Protein AF-R7VBX7-F1 (afdb_monomer_lite)

Organism: Capitella teleta (NCBI:txid283909)

Radius of gyration: 13.85 Å; chains: 1; bounding box: 40×28×37 Å

pLDDT: mean 87.84, std 11.65, range [47.62, 97.38]

Structure (mmCIF, N/CA/C/O backbone):
data_AF-R7VBX7-F1
#
_entry.id   AF-R7VBX7-F1
#
loop_
_atom_site.group_PDB
_atom_site.id
_atom_site.type_symbol
_atom_site.label_atom_id
_atom_site.label_alt_id
_atom_site.label_comp_id
_atom_site.label_asym_id
_atom_site.label_entity_id
_atom_site.label_seq_id
_atom_site.pdbx_PDB_ins_code
_atom_site.Cartn_x
_atom_site.Cartn_y
_atom_site.Cartn_z
_atom_site.occupancy
_atom_site.B_iso_or_equiv
_atom_site.auth_seq_id
_atom_site.auth_comp_id
_atom_site.auth_asym_id
_atom_site.auth_atom_id
_atom_site.pdbx_PDB_model_num
ATOM 1 N N . PRO A 1 1 ? -23.484 1.370 -0.114 1.00 68.44 1 PRO A N 1
ATOM 2 C CA . PRO A 1 1 ? -22.093 1.088 0.329 1.00 68.44 1 PRO A CA 1
ATOM 3 C C . PRO A 1 1 ? -21.847 -0.425 0.365 1.00 68.44 1 PRO A C 1
ATOM 5 O O . PRO A 1 1 ? -22.744 -1.148 0.783 1.00 68.44 1 PRO A O 1
ATOM 8 N N . ILE A 1 2 ? -20.692 -0.905 -0.105 1.00 75.12 2 ILE A N 1
ATOM 9 C CA . ILE A 1 2 ? -20.328 -2.331 -0.018 1.00 75.12 2 ILE A CA 1
ATOM 10 C C . ILE A 1 2 ? -19.761 -2.592 1.385 1.00 75.12 2 ILE A C 1
ATOM 12 O O . ILE A 1 2 ? -18.896 -1.841 1.828 1.00 75.12 2 ILE A O 1
ATOM 16 N N . THR A 1 3 ? -20.251 -3.619 2.082 1.00 81.19 3 THR A N 1
ATOM 17 C CA . THR A 1 3 ? -19.798 -4.011 3.431 1.00 81.19 3 THR A CA 1
ATOM 18 C C . THR A 1 3 ? -18.808 -5.179 3.376 1.00 81.19 3 THR A C 1
ATOM 20 O O . THR A 1 3 ? -18.680 -5.844 2.343 1.00 81.19 3 THR A O 1
ATOM 23 N N . ASP A 1 4 ? -18.111 -5.453 4.486 1.00 80.31 4 ASP A N 1
ATOM 24 C CA . ASP A 1 4 ? -17.132 -6.551 4.583 1.00 80.31 4 ASP A CA 1
ATOM 25 C C . ASP A 1 4 ? -17.748 -7.954 4.381 1.00 80.31 4 ASP A C 1
ATOM 27 O O . ASP A 1 4 ? -17.026 -8.887 4.023 1.00 80.31 4 ASP A O 1
ATOM 31 N N . ASP A 1 5 ? -19.072 -8.099 4.509 1.00 86.31 5 ASP A N 1
ATOM 32 C CA . ASP A 1 5 ? -19.808 -9.352 4.254 1.00 86.31 5 ASP A CA 1
ATOM 33 C C . ASP A 1 5 ? -19.981 -9.663 2.758 1.00 86.31 5 ASP A C 1
ATOM 35 O O . ASP A 1 5 ? -20.427 -10.746 2.367 1.00 86.31 5 ASP A O 1
ATOM 39 N N . SER A 1 6 ? -19.619 -8.724 1.882 1.00 91.56 6 SER A N 1
ATOM 40 C CA . SER A 1 6 ? -19.684 -8.930 0.441 1.00 91.56 6 SER A CA 1
ATOM 41 C C . SER A 1 6 ? -18.646 -9.954 -0.018 1.00 91.56 6 SER A C 1
ATOM 43 O O . SER A 1 6 ? -17.449 -9.672 -0.115 1.00 91.56 6 SER A O 1
ATOM 45 N N . GLN A 1 7 ? -19.114 -11.138 -0.417 1.00 93.44 7 GLN A N 1
ATOM 46 C CA . GLN A 1 7 ? -18.254 -12.167 -1.014 1.00 93.44 7 GLN A CA 1
ATOM 47 C C . GLN A 1 7 ? -17.528 -11.668 -2.272 1.00 93.44 7 GLN A C 1
ATOM 49 O O . GLN A 1 7 ? -16.409 -12.094 -2.555 1.00 93.44 7 GLN A O 1
ATOM 54 N N . VAL A 1 8 ? -18.143 -10.759 -3.035 1.00 92.38 8 VAL A N 1
ATOM 55 C CA . VAL A 1 8 ? -17.518 -10.158 -4.223 1.00 92.38 8 VAL A CA 1
ATOM 56 C C . VAL A 1 8 ? -16.322 -9.301 -3.816 1.00 92.38 8 VAL A C 1
ATOM 58 O O . VAL A 1 8 ? -15.247 -9.451 -4.395 1.00 92.38 8 VAL A O 1
ATOM 61 N N . LEU A 1 9 ? -16.478 -8.465 -2.785 1.00 90.19 9 LEU A N 1
ATOM 62 C CA . LEU A 1 9 ? -15.394 -7.643 -2.242 1.00 90.19 9 LEU A CA 1
ATOM 63 C C . LEU A 1 9 ? -14.251 -8.510 -1.708 1.00 90.19 9 LEU A C 1
ATOM 65 O O . LEU A 1 9 ? -13.086 -8.260 -2.012 1.00 90.19 9 LEU A O 1
ATOM 69 N N . GLN A 1 10 ? -14.579 -9.561 -0.957 1.00 92.50 10 GLN A N 1
ATOM 70 C CA . GLN A 1 10 ? -13.586 -10.493 -0.427 1.00 92.50 10 GLN A CA 1
ATOM 71 C C . GLN A 1 10 ? -12.802 -11.185 -1.553 1.00 92.50 10 GLN A C 1
ATOM 73 O O . GLN A 1 10 ? -11.570 -11.214 -1.517 1.00 92.50 10 GLN A O 1
ATOM 78 N N . ARG A 1 11 ? -13.494 -11.680 -2.592 1.00 94.06 11 ARG A N 1
ATOM 79 C CA . ARG A 1 11 ? -12.859 -12.293 -3.774 1.00 94.06 11 ARG A CA 1
ATOM 80 C C . ARG A 1 11 ? -11.987 -11.300 -4.537 1.00 94.06 11 ARG A C 1
ATOM 82 O O . ARG A 1 11 ? -10.893 -11.673 -4.953 1.00 94.06 11 ARG A O 1
ATOM 89 N N . LEU A 1 12 ? -12.441 -10.058 -4.706 1.00 93.06 12 LEU A N 1
ATOM 90 C CA . LEU A 1 12 ? -11.666 -8.996 -5.349 1.00 93.06 12 LEU A CA 1
ATOM 91 C C . LEU A 1 12 ? -10.364 -8.730 -4.586 1.00 93.06 12 LEU A C 1
ATOM 93 O O . LEU A 1 12 ? -9.287 -8.820 -5.170 1.00 93.06 12 LEU A O 1
ATOM 97 N N . CYS A 1 13 ? -10.451 -8.461 -3.281 1.00 94.06 13 CYS A N 1
ATOM 98 C CA . CYS A 1 13 ? -9.288 -8.200 -2.433 1.00 94.06 13 CYS A CA 1
ATOM 99 C C . CYS A 1 13 ? -8.305 -9.381 -2.428 1.00 94.06 13 CYS A C 1
ATOM 101 O O . CYS A 1 13 ? -7.097 -9.170 -2.515 1.00 94.06 13 CYS A O 1
ATOM 103 N N . ALA A 1 14 ? -8.810 -10.618 -2.376 1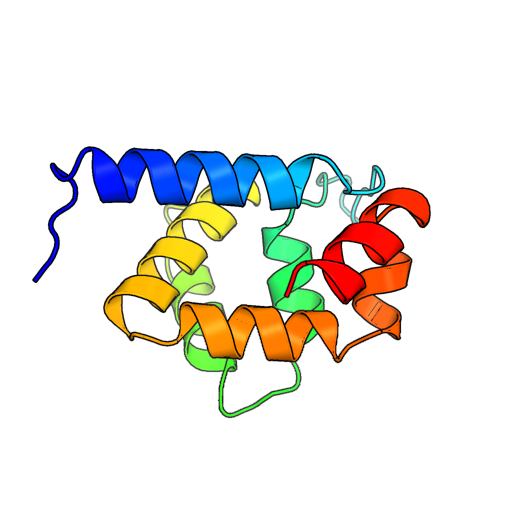.00 93.75 14 ALA A N 1
ATOM 104 C CA . ALA A 1 14 ? -7.979 -11.819 -2.419 1.00 93.75 14 ALA A CA 1
ATOM 105 C C . ALA A 1 14 ? -7.253 -11.979 -3.764 1.00 93.75 14 ALA A C 1
ATOM 107 O O . ALA A 1 14 ? -6.049 -12.235 -3.784 1.00 93.75 14 ALA A O 1
ATOM 108 N N . LYS A 1 15 ? -7.956 -11.788 -4.890 1.00 94.00 15 LYS A N 1
ATOM 109 C CA . LYS A 1 15 ? -7.348 -11.841 -6.228 1.00 94.00 15 LYS A CA 1
ATOM 110 C C . LYS A 1 15 ? -6.316 -10.733 -6.428 1.00 94.00 15 LYS A C 1
ATOM 112 O O . LYS A 1 15 ? -5.242 -11.000 -6.957 1.00 94.00 15 LYS A O 1
ATOM 117 N N . LEU A 1 16 ? -6.607 -9.514 -5.976 1.00 92.94 16 LEU A N 1
ATOM 118 C CA . LEU A 1 16 ? -5.669 -8.398 -6.069 1.00 92.94 16 LEU A CA 1
ATOM 119 C C . LEU A 1 16 ? -4.409 -8.648 -5.231 1.00 92.94 16 LEU A C 1
ATOM 121 O O . LEU A 1 16 ? -3.303 -8.453 -5.725 1.00 92.94 16 LEU A O 1
ATOM 125 N N . GLU A 1 17 ? -4.553 -9.129 -3.992 1.00 94.81 17 GLU A N 1
ATOM 126 C CA . GLU A 1 17 ? -3.404 -9.516 -3.166 1.00 94.81 17 GLU A CA 1
ATOM 127 C C . GLU A 1 17 ? -2.568 -10.608 -3.847 1.00 94.81 17 GLU A C 1
ATOM 129 O O . GLU A 1 17 ? -1.339 -10.525 -3.848 1.00 94.81 17 GLU A O 1
ATOM 134 N N . LEU A 1 18 ? -3.214 -11.605 -4.457 1.00 93.25 18 LEU A N 1
ATOM 135 C CA . LEU A 1 18 ? -2.522 -12.661 -5.192 1.00 93.25 18 LEU A CA 1
ATOM 136 C C . LEU A 1 18 ? -1.694 -12.090 -6.354 1.00 93.25 18 LEU A C 1
ATOM 138 O O . LEU A 1 18 ? -0.508 -12.398 -6.448 1.00 93.25 18 LEU A O 1
ATOM 142 N N . LEU A 1 19 ? -2.285 -11.226 -7.187 1.00 90.94 19 LEU A N 1
ATOM 143 C CA . LEU A 1 19 ? -1.606 -10.574 -8.316 1.00 90.94 19 LEU A CA 1
ATOM 144 C C . LEU A 1 19 ? -0.442 -9.681 -7.868 1.00 90.94 19 LEU A C 1
ATOM 146 O O . LEU A 1 19 ? 0.616 -9.651 -8.499 1.00 90.94 19 LEU A O 1
ATOM 150 N N . LEU A 1 20 ? -0.627 -8.948 -6.769 1.00 91.62 20 LEU A N 1
ATOM 151 C CA . LEU A 1 20 ? 0.411 -8.090 -6.207 1.00 91.62 20 LEU A CA 1
ATOM 152 C C . LEU A 1 20 ? 1.553 -8.896 -5.598 1.00 91.62 20 LEU A C 1
ATOM 154 O O . LEU A 1 20 ? 2.674 -8.408 -5.598 1.00 91.62 20 LEU A O 1
ATOM 158 N N . ARG A 1 21 ? 1.306 -10.103 -5.080 1.00 92.00 21 ARG A N 1
ATOM 159 C CA . ARG A 1 21 ? 2.348 -10.941 -4.466 1.00 92.00 21 ARG A CA 1
ATOM 160 C C . ARG A 1 21 ? 3.058 -11.845 -5.466 1.00 92.00 21 ARG A C 1
ATOM 162 O O . ARG A 1 21 ? 4.252 -12.080 -5.295 1.00 92.00 21 ARG A O 1
ATOM 169 N N . SER A 1 22 ? 2.367 -12.325 -6.501 1.00 89.19 22 SER A N 1
ATOM 170 C CA . SER A 1 22 ? 2.906 -13.303 -7.458 1.00 89.19 22 SER A CA 1
ATOM 171 C C . SER A 1 22 ? 4.134 -12.800 -8.218 1.00 89.19 22 SER A C 1
ATOM 173 O O . SER A 1 22 ? 4.992 -13.593 -8.591 1.00 89.19 22 SER A O 1
ATOM 175 N N . GLY A 1 23 ? 4.243 -11.489 -8.433 1.00 84.38 23 GLY A N 1
ATOM 176 C CA . GLY A 1 23 ? 5.370 -10.907 -9.153 1.00 84.38 23 GLY A CA 1
ATOM 177 C C . GLY A 1 23 ? 6.461 -10.287 -8.291 1.00 84.38 23 GLY A C 1
ATOM 178 O O . GLY A 1 23 ? 7.412 -9.756 -8.868 1.00 84.38 23 GLY A O 1
ATOM 179 N N . LEU A 1 24 ? 6.341 -10.278 -6.960 1.00 91.19 24 LEU A N 1
ATOM 180 C CA . LEU A 1 24 ? 7.319 -9.603 -6.104 1.00 91.19 24 LEU A CA 1
ATOM 181 C C . LEU A 1 24 ? 8.667 -10.312 -6.156 1.00 91.19 24 LEU A C 1
ATOM 183 O O . LEU A 1 24 ? 8.774 -11.515 -5.933 1.00 91.19 24 LEU A O 1
ATOM 187 N N . LYS A 1 25 ? 9.723 -9.528 -6.366 1.00 91.62 25 LYS A N 1
ATOM 188 C CA . LYS A 1 25 ? 11.085 -9.986 -6.112 1.00 91.62 25 LYS A CA 1
ATOM 189 C C . LYS A 1 25 ? 11.275 -10.156 -4.604 1.00 91.62 25 LYS A C 1
ATOM 191 O O . LYS A 1 25 ? 10.924 -9.234 -3.859 1.00 91.62 25 LYS A O 1
ATOM 196 N N . PRO A 1 26 ? 11.886 -11.257 -4.134 1.00 88.25 26 PRO A N 1
ATOM 197 C CA . PRO A 1 26 ? 12.265 -11.389 -2.735 1.00 88.25 26 PRO A CA 1
ATOM 198 C C . PRO A 1 26 ? 13.191 -10.234 -2.342 1.00 88.25 26 PRO A C 1
ATOM 200 O O . PRO A 1 26 ? 14.281 -10.078 -2.890 1.00 88.25 26 PRO A O 1
ATOM 203 N N . LYS A 1 27 ? 12.741 -9.393 -1.411 1.00 87.19 27 LYS A N 1
ATOM 204 C CA . LYS A 1 27 ? 13.514 -8.262 -0.898 1.00 87.19 27 LYS A CA 1
ATOM 205 C C . LYS A 1 27 ? 13.423 -8.207 0.615 1.00 87.19 27 LYS A C 1
ATOM 207 O O . LYS A 1 27 ? 12.355 -8.386 1.198 1.00 87.19 27 LYS A O 1
ATOM 212 N N . VAL A 1 28 ? 14.546 -7.885 1.236 1.00 86.75 28 VAL A N 1
ATOM 213 C CA . VAL A 1 28 ? 14.656 -7.612 2.668 1.00 86.75 28 VAL A CA 1
ATOM 214 C C . VAL A 1 28 ? 15.103 -6.168 2.851 1.00 86.75 28 VAL A C 1
ATOM 216 O O . VAL A 1 28 ? 15.936 -5.663 2.101 1.00 86.75 28 VAL A O 1
ATOM 219 N N . GLY A 1 29 ? 14.479 -5.473 3.798 1.00 80.56 29 GLY A N 1
ATOM 220 C CA . GLY A 1 29 ? 14.910 -4.146 4.220 1.00 80.56 29 GLY A CA 1
ATOM 221 C C . GLY A 1 29 ? 16.188 -4.207 5.057 1.00 80.56 29 GLY A C 1
ATOM 222 O O . GLY A 1 29 ? 16.628 -5.278 5.462 1.00 80.56 29 GLY A O 1
ATOM 223 N N . ILE A 1 30 ? 16.739 -3.033 5.369 1.00 79.62 30 ILE A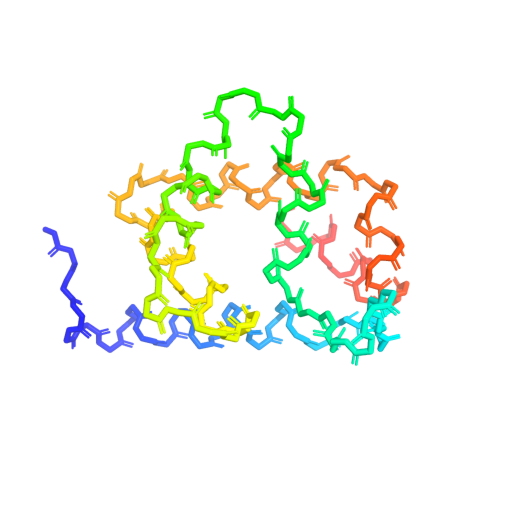 N 1
ATOM 224 C CA . ILE A 1 30 ? 18.002 -2.878 6.115 1.00 79.62 30 ILE A CA 1
ATOM 225 C C . ILE A 1 30 ? 17.947 -3.570 7.491 1.00 79.62 30 ILE A C 1
ATOM 227 O O . ILE A 1 30 ? 18.931 -4.136 7.942 1.00 79.62 30 ILE A O 1
ATOM 231 N N . LEU A 1 31 ? 16.771 -3.597 8.126 1.00 84.00 31 LEU A N 1
ATOM 232 C CA . LEU A 1 31 ? 16.530 -4.252 9.419 1.00 84.00 31 LEU A CA 1
ATOM 233 C C . LEU A 1 31 ? 16.084 -5.724 9.286 1.00 84.00 31 LEU A C 1
ATOM 235 O O . LEU A 1 31 ? 15.409 -6.249 10.165 1.00 84.00 31 LEU A O 1
ATOM 239 N N . GLY A 1 32 ? 16.339 -6.377 8.149 1.00 82.69 32 GLY A N 1
ATOM 240 C CA . GLY A 1 32 ? 15.981 -7.784 7.924 1.00 82.69 32 GLY A CA 1
ATOM 241 C C . GLY A 1 32 ? 14.482 -8.063 7.736 1.00 82.69 32 GLY A C 1
ATOM 242 O O . GLY A 1 32 ? 14.084 -9.206 7.511 1.00 82.69 32 GLY A O 1
ATOM 243 N N . ARG A 1 33 ? 13.617 -7.039 7.773 1.00 87.56 33 ARG A N 1
ATOM 244 C CA . ARG A 1 33 ? 12.179 -7.193 7.503 1.00 87.56 33 ARG A CA 1
ATOM 245 C C . ARG A 1 33 ? 11.942 -7.507 6.025 1.00 87.56 33 ARG A C 1
ATOM 247 O O . ARG A 1 33 ? 12.342 -6.727 5.160 1.00 87.56 33 ARG A O 1
ATOM 254 N N . LYS A 1 34 ? 11.225 -8.598 5.732 1.00 88.38 34 LYS A N 1
ATOM 255 C CA . LYS A 1 34 ? 10.761 -8.915 4.371 1.00 88.38 34 LYS A CA 1
ATOM 256 C C . LYS A 1 34 ? 9.846 -7.802 3.854 1.00 88.38 34 LYS A C 1
ATOM 258 O O . LYS A 1 34 ? 8.907 -7.401 4.548 1.00 88.38 34 LYS A O 1
ATOM 263 N N . LYS A 1 35 ? 10.144 -7.300 2.656 1.00 92.62 35 LYS A N 1
ATOM 264 C CA . LYS A 1 35 ? 9.276 -6.356 1.952 1.00 92.62 35 LYS A CA 1
ATOM 265 C C . LYS A 1 35 ? 8.109 -7.103 1.305 1.00 92.62 35 LYS A C 1
ATOM 267 O O . LYS A 1 35 ? 8.273 -8.229 0.844 1.00 92.62 35 LYS A O 1
ATOM 272 N N . ASP A 1 36 ? 6.959 -6.450 1.267 1.00 95.06 36 ASP A N 1
ATOM 273 C CA . ASP A 1 36 ? 5.730 -6.924 0.627 1.00 95.06 36 ASP A CA 1
ATOM 274 C C . ASP A 1 36 ? 5.121 -5.797 -0.232 1.00 95.06 36 ASP A C 1
ATOM 276 O O . ASP A 1 36 ? 5.674 -4.695 -0.314 1.00 95.06 36 ASP A O 1
ATOM 280 N N . TYR A 1 37 ? 3.971 -6.029 -0.864 1.00 95.50 37 TYR A N 1
ATOM 281 C CA . TYR A 1 37 ? 3.320 -5.048 -1.745 1.00 95.50 37 TYR A CA 1
ATOM 282 C C . TYR A 1 37 ? 2.906 -3.741 -1.033 1.00 95.50 37 TYR A C 1
ATOM 284 O O . TYR A 1 37 ? 2.698 -2.715 -1.673 1.00 95.50 37 TYR A O 1
ATOM 292 N N . TRP A 1 38 ? 2.833 -3.718 0.299 1.00 96.25 38 TRP A N 1
ATOM 293 C CA . TRP A 1 38 ? 2.702 -2.464 1.049 1.00 96.25 38 TRP A CA 1
ATOM 294 C C . TRP A 1 38 ? 3.938 -1.566 0.923 1.00 96.25 38 TRP A C 1
ATOM 296 O O . TRP A 1 38 ? 3.819 -0.349 0.766 1.00 96.25 38 TRP A O 1
ATOM 306 N N . ASP A 1 39 ? 5.134 -2.156 0.976 1.00 95.62 39 ASP A N 1
ATOM 307 C CA . ASP A 1 39 ? 6.381 -1.410 0.815 1.00 95.62 39 ASP A CA 1
ATOM 308 C C . ASP A 1 39 ? 6.482 -0.854 -0.612 1.00 95.62 39 ASP A C 1
ATOM 310 O O . ASP A 1 39 ? 6.961 0.258 -0.807 1.00 95.62 39 ASP A O 1
ATOM 314 N N . TYR A 1 40 ? 5.935 -1.580 -1.592 1.00 95.06 40 TYR A N 1
ATOM 315 C CA . TYR A 1 40 ? 5.763 -1.092 -2.957 1.00 95.06 40 TYR A CA 1
ATOM 316 C C . TYR A 1 40 ? 4.898 0.175 -3.032 1.00 95.06 40 TYR A C 1
ATOM 318 O O . TYR A 1 40 ? 5.334 1.169 -3.611 1.00 95.06 40 TYR A O 1
ATOM 326 N N . TYR A 1 41 ? 3.717 0.177 -2.405 1.00 95.62 41 TYR A N 1
ATOM 327 C CA . TYR A 1 41 ? 2.860 1.367 -2.358 1.00 95.62 41 TYR A CA 1
ATOM 328 C C . TYR A 1 41 ? 3.546 2.548 -1.667 1.00 95.62 41 TYR A C 1
ATOM 330 O O . TYR A 1 41 ? 3.482 3.673 -2.161 1.00 95.62 41 TYR A O 1
ATOM 338 N N . CYS A 1 42 ? 4.252 2.301 -0.560 1.00 95.25 42 CYS A N 1
ATOM 339 C CA . CYS A 1 42 ? 5.044 3.335 0.108 1.00 95.25 42 CYS A CA 1
ATOM 340 C C . CYS A 1 42 ? 6.105 3.931 -0.826 1.00 95.25 42 CYS A C 1
ATOM 342 O O . CYS A 1 42 ? 6.202 5.153 -0.938 1.00 95.25 42 CYS A O 1
ATOM 344 N N . ASP A 1 43 ? 6.881 3.077 -1.495 1.00 93.88 43 ASP A N 1
ATOM 345 C CA . ASP A 1 43 ? 7.966 3.498 -2.380 1.00 93.88 43 ASP A CA 1
ATOM 346 C C . ASP A 1 43 ? 7.407 4.275 -3.597 1.00 93.88 43 ASP A C 1
ATOM 348 O O . ASP A 1 43 ? 7.983 5.286 -3.997 1.00 93.88 43 ASP A O 1
ATOM 352 N N . CYS A 1 44 ? 6.250 3.876 -4.142 1.00 93.19 44 CYS A N 1
ATOM 353 C CA . CYS A 1 44 ? 5.613 4.542 -5.284 1.00 93.19 44 CYS A CA 1
ATOM 354 C C . CYS A 1 44 ? 4.948 5.883 -4.953 1.00 93.19 44 CYS A C 1
ATOM 356 O O . CYS A 1 44 ? 5.022 6.809 -5.762 1.00 93.19 44 CYS A O 1
ATOM 358 N N . LEU A 1 45 ? 4.270 5.979 -3.807 1.00 93.19 45 LEU A N 1
ATOM 359 C CA . LEU A 1 45 ? 3.346 7.080 -3.505 1.00 93.19 45 LEU A CA 1
ATOM 360 C C . LEU A 1 45 ? 3.908 8.095 -2.507 1.00 93.19 45 LEU A C 1
ATOM 362 O O . LEU A 1 45 ? 3.303 9.144 -2.300 1.00 93.19 45 LEU A O 1
ATOM 366 N N . SER A 1 46 ? 5.063 7.819 -1.893 1.00 86.94 46 SER A N 1
ATOM 367 C CA . SER A 1 46 ? 5.667 8.686 -0.868 1.00 86.94 46 SER A CA 1
ATOM 368 C C . SER A 1 46 ? 5.842 10.146 -1.304 1.00 86.94 46 SER A C 1
ATOM 370 O O . SER A 1 46 ? 5.624 11.050 -0.496 1.00 86.94 46 SER A O 1
ATOM 372 N N . SER A 1 47 ? 6.188 10.390 -2.570 1.00 81.31 47 SER A N 1
ATOM 373 C CA . SER A 1 47 ? 6.385 11.733 -3.130 1.00 81.31 47 SER A CA 1
ATOM 374 C C . SER A 1 47 ? 5.107 12.379 -3.680 1.00 81.31 47 SER A C 1
ATOM 376 O O . SER A 1 47 ? 5.090 13.588 -3.914 1.00 81.31 47 SER A O 1
ATOM 378 N N . ASN A 1 48 ? 4.020 11.621 -3.864 1.00 83.62 48 ASN A N 1
ATOM 379 C CA . ASN A 1 48 ? 2.779 12.142 -4.429 1.00 83.62 48 ASN A CA 1
ATOM 380 C C . ASN A 1 48 ? 1.873 12.702 -3.320 1.00 83.62 48 ASN A C 1
ATOM 382 O O . ASN A 1 48 ? 1.184 11.959 -2.624 1.00 83.62 48 ASN A O 1
ATOM 386 N N . LYS A 1 49 ? 1.849 14.034 -3.167 1.00 80.69 49 LYS A N 1
ATOM 387 C CA . LYS A 1 49 ? 1.067 14.714 -2.117 1.00 80.69 49 LYS A CA 1
ATOM 388 C C 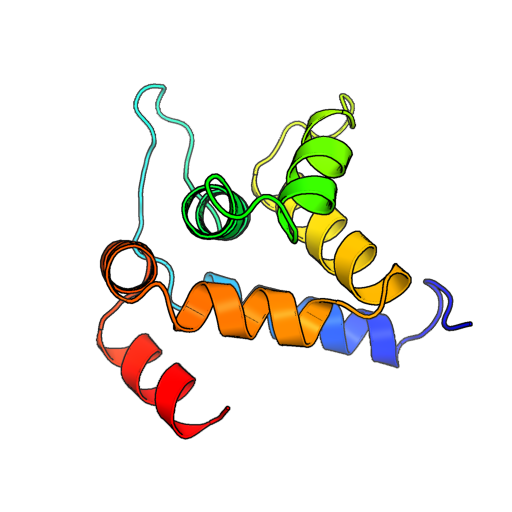. LYS A 1 49 ? -0.432 14.408 -2.168 1.00 80.69 49 LYS A C 1
ATOM 390 O O . LYS A 1 49 ? -1.055 14.391 -1.114 1.00 80.69 49 LYS A O 1
ATOM 395 N N . SER A 1 50 ? -0.991 14.155 -3.352 1.00 81.88 50 SER A N 1
ATOM 396 C CA . SER A 1 50 ? -2.426 13.895 -3.510 1.00 81.88 50 SER A CA 1
ATOM 397 C C . SER A 1 50 ? -2.831 12.487 -3.069 1.00 81.88 50 SER A C 1
ATOM 399 O O . SER A 1 50 ? -3.955 12.305 -2.619 1.00 81.88 50 SER A O 1
ATOM 401 N N . LEU A 1 51 ? -1.931 11.501 -3.176 1.00 82.62 51 LEU A N 1
ATOM 402 C CA . LEU A 1 51 ? -2.203 10.071 -2.947 1.00 82.62 51 LEU A CA 1
ATOM 403 C C . LEU A 1 51 ? -1.502 9.510 -1.691 1.00 82.62 51 LEU A C 1
ATOM 405 O O . LEU A 1 51 ? -1.547 8.306 -1.436 1.00 82.62 51 LEU A O 1
ATOM 409 N N . ASN A 1 52 ? -0.817 10.353 -0.906 1.00 92.25 52 ASN A N 1
ATOM 410 C CA . ASN A 1 52 ? -0.085 9.917 0.293 1.00 92.25 52 ASN A CA 1
ATOM 411 C C . ASN A 1 52 ? -0.917 9.897 1.585 1.00 92.25 52 ASN A C 1
ATOM 413 O O . ASN A 1 52 ? -0.427 9.437 2.619 1.00 92.25 52 ASN A O 1
ATOM 417 N N . ASP A 1 53 ? -2.155 10.375 1.542 1.00 93.75 53 ASP A N 1
ATOM 418 C CA . ASP A 1 53 ? -3.130 10.346 2.633 1.00 93.75 53 ASP A CA 1
ATOM 419 C C . ASP A 1 53 ? -3.40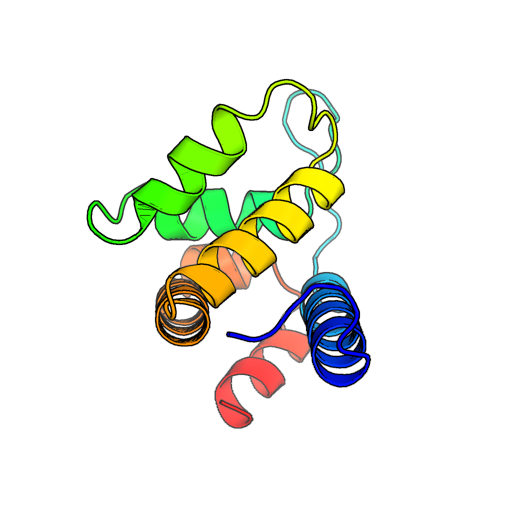3 8.914 3.107 1.00 93.75 53 ASP A C 1
ATOM 421 O O . ASP A 1 53 ? -3.271 8.633 4.298 1.00 93.75 53 ASP A O 1
ATOM 425 N N . GLY A 1 54 ? -3.632 7.977 2.181 1.00 94.38 54 GLY A N 1
ATOM 426 C CA . GLY A 1 54 ? -3.795 6.562 2.527 1.00 94.38 54 GLY A CA 1
ATOM 427 C C . GLY A 1 54 ? -2.540 5.948 3.151 1.00 94.38 54 GLY A C 1
ATOM 428 O O . GLY A 1 54 ? -2.629 5.125 4.064 1.00 94.38 54 GLY A O 1
ATOM 429 N N . ILE A 1 55 ? -1.351 6.395 2.725 1.00 96.38 55 ILE A N 1
ATOM 430 C CA . ILE A 1 55 ? -0.087 5.949 3.326 1.00 96.38 55 ILE A CA 1
ATO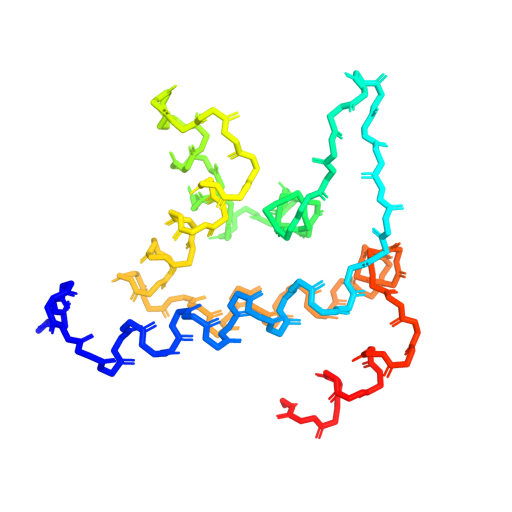M 431 C C . ILE A 1 55 ? 0.018 6.423 4.779 1.00 96.38 55 ILE A C 1
ATOM 433 O O . ILE A 1 55 ? 0.410 5.650 5.655 1.00 96.38 55 ILE A O 1
ATOM 437 N N . LYS A 1 56 ? -0.325 7.689 5.042 1.00 95.56 56 LYS A N 1
ATOM 438 C CA . LYS A 1 56 ? -0.321 8.273 6.391 1.00 95.56 56 LYS A CA 1
ATOM 439 C C . LYS A 1 56 ? -1.345 7.593 7.292 1.00 95.56 56 LYS A C 1
ATOM 441 O O . LYS A 1 56 ? -0.990 7.209 8.403 1.00 95.56 56 LYS A O 1
ATOM 446 N N . PHE A 1 57 ? -2.560 7.382 6.787 1.00 96.12 57 PHE A N 1
ATOM 447 C CA . PHE A 1 57 ? -3.626 6.689 7.501 1.00 96.12 57 PHE A CA 1
ATOM 448 C C . PHE A 1 57 ? -3.166 5.303 7.965 1.00 96.12 57 PHE A C 1
ATOM 450 O O . PHE A 1 57 ? -3.107 5.045 9.163 1.00 96.12 57 PHE A O 1
ATOM 457 N N . VAL A 1 58 ? -2.708 4.444 7.052 1.00 97.25 58 VAL A N 1
ATOM 458 C CA . VAL A 1 58 ? -2.270 3.084 7.412 1.00 97.25 58 VAL A CA 1
ATOM 459 C C . VAL A 1 58 ? -1.058 3.086 8.350 1.00 97.25 58 VAL A C 1
ATOM 461 O O . VAL A 1 58 ? -0.936 2.205 9.197 1.00 97.25 58 VAL A O 1
ATOM 464 N N . LYS A 1 59 ? -0.156 4.073 8.246 1.00 95.75 59 LYS A N 1
ATOM 465 C CA . LYS A 1 59 ? 0.965 4.221 9.191 1.00 95.75 59 LYS A CA 1
ATOM 466 C C . LYS A 1 59 ? 0.521 4.614 10.603 1.00 95.75 59 LYS A C 1
ATOM 468 O O . LYS A 1 59 ? 1.241 4.269 11.534 1.00 95.75 59 LYS A O 1
ATOM 473 N N . SER A 1 60 ? -0.615 5.298 10.760 1.00 97.25 60 SER A N 1
ATOM 474 C CA . SER A 1 60 ? -1.181 5.637 12.076 1.00 97.25 60 SER A CA 1
ATOM 475 C C . SER A 1 60 ? -1.874 4.462 12.782 1.00 97.25 60 SER A C 1
ATOM 477 O O . SER A 1 60 ? -2.066 4.518 13.994 1.00 97.25 60 SER A O 1
ATOM 479 N N . LEU A 1 61 ? -2.184 3.379 12.057 1.00 97.06 61 LEU A N 1
ATOM 480 C CA . LEU A 1 61 ? -2.770 2.151 12.606 1.00 97.06 61 LEU A CA 1
ATOM 481 C C . LEU A 1 61 ? -1.702 1.319 13.331 1.00 97.06 61 LEU A C 1
ATOM 483 O O . LEU A 1 61 ? -1.064 0.422 12.765 1.00 97.06 61 LEU A O 1
ATOM 487 N N . ASN A 1 62 ? -1.459 1.662 14.594 1.00 94.94 62 ASN A N 1
ATOM 488 C CA . ASN A 1 62 ? -0.391 1.088 15.412 1.00 94.94 62 ASN A CA 1
ATOM 489 C C . ASN A 1 62 ? -0.564 -0.413 15.684 1.00 94.94 62 ASN A C 1
ATOM 491 O O . ASN A 1 62 ? 0.425 -1.101 15.952 1.00 94.94 62 ASN A O 1
ATOM 495 N N . GLU A 1 63 ? -1.780 -0.941 15.595 1.00 96.25 63 GLU A N 1
ATOM 496 C CA . GLU A 1 63 ? -2.111 -2.360 15.702 1.00 96.25 63 GLU A CA 1
ATOM 497 C C . GLU A 1 63 ? -1.561 -3.188 14.526 1.00 96.25 63 GLU A C 1
ATOM 499 O O . GLU A 1 63 ? -1.250 -4.370 14.684 1.00 96.25 63 GLU A O 1
ATOM 504 N N . LEU A 1 64 ? -1.336 -2.570 13.360 1.00 96.25 64 LEU A N 1
ATOM 505 C CA . LEU A 1 64 ? -0.822 -3.256 12.175 1.00 96.25 64 LEU A CA 1
ATOM 506 C C . LEU A 1 64 ? 0.707 -3.370 12.215 1.00 96.25 64 LEU A C 1
ATOM 508 O O . LEU A 1 64 ? 1.454 -2.455 11.840 1.00 96.25 64 LEU A O 1
ATOM 512 N N . LYS A 1 65 ? 1.190 -4.542 12.637 1.00 93.31 65 LYS A N 1
ATOM 513 C CA . LYS A 1 65 ? 2.629 -4.819 12.803 1.00 93.31 65 LYS A CA 1
ATOM 514 C C . LYS A 1 65 ? 3.327 -5.345 11.546 1.00 93.31 65 LYS A C 1
ATOM 516 O O . LYS A 1 65 ? 4.540 -5.196 11.417 1.00 93.31 65 LYS A O 1
ATOM 521 N N . THR A 1 66 ? 2.592 -5.938 10.606 1.00 93.81 66 THR A N 1
ATOM 522 C CA . THR A 1 66 ? 3.174 -6.595 9.422 1.00 93.81 66 THR A CA 1
ATOM 523 C C . THR A 1 66 ? 2.986 -5.771 8.151 1.00 93.81 66 THR A C 1
ATOM 525 O O . THR A 1 66 ? 2.013 -5.028 8.015 1.00 93.81 66 THR A O 1
ATOM 528 N N . SER A 1 67 ? 3.912 -5.917 7.193 1.00 95.19 67 SER A N 1
ATOM 529 C CA . SER A 1 67 ? 3.781 -5.286 5.870 1.00 95.19 67 SER A CA 1
ATOM 530 C C . SER A 1 67 ? 2.506 -5.753 5.158 1.00 95.19 67 SER A C 1
ATOM 532 O O . SER A 1 67 ? 1.720 -4.938 4.688 1.00 95.19 67 SER A O 1
ATOM 534 N N . LEU A 1 68 ? 2.236 -7.060 5.206 1.00 95.62 68 LEU A N 1
ATOM 535 C CA . LEU A 1 68 ? 1.028 -7.668 4.653 1.00 95.62 68 LEU A CA 1
ATOM 536 C C . LEU A 1 68 ? -0.262 -7.087 5.256 1.00 95.62 68 LEU A C 1
ATOM 538 O O . LEU A 1 68 ? -1.171 -6.709 4.522 1.00 95.62 68 LEU A O 1
ATOM 542 N N . GLY A 1 69 ? -0.342 -6.969 6.588 1.00 96.38 69 GLY A N 1
ATOM 543 C CA . GLY A 1 69 ? -1.514 -6.400 7.261 1.00 96.38 69 GLY A CA 1
ATOM 544 C C . GLY A 1 69 ? -1.768 -4.947 6.854 1.00 96.38 69 GLY A C 1
ATOM 545 O O . GLY A 1 69 ? -2.903 -4.570 6.566 1.00 96.38 69 GLY A O 1
ATOM 546 N N . ARG A 1 70 ? -0.698 -4.153 6.735 1.00 97.38 70 ARG A N 1
ATOM 547 C CA . ARG A 1 70 ? -0.768 -2.772 6.236 1.00 97.38 70 ARG A CA 1
ATOM 548 C C . ARG A 1 70 ? -1.206 -2.705 4.775 1.00 97.38 70 ARG A C 1
ATOM 550 O O . ARG A 1 70 ? -2.033 -1.868 4.433 1.00 97.38 70 ARG A O 1
ATOM 557 N N . GLY A 1 71 ? -0.727 -3.616 3.933 1.00 97.19 71 GLY A N 1
ATOM 558 C CA . GLY A 1 71 ? -1.139 -3.715 2.532 1.00 97.19 71 GLY A CA 1
ATOM 559 C C . GLY A 1 71 ? -2.639 -3.964 2.383 1.00 97.19 71 GLY A C 1
ATOM 560 O O . GLY A 1 71 ? -3.316 -3.253 1.642 1.00 97.19 71 GLY A O 1
ATOM 561 N N . ARG A 1 72 ? -3.182 -4.901 3.166 1.00 96.88 72 ARG A N 1
ATOM 562 C CA . ARG A 1 72 ? -4.624 -5.190 3.200 1.00 96.88 72 ARG A CA 1
ATOM 563 C C . ARG A 1 72 ? -5.449 -3.998 3.680 1.00 96.88 72 ARG A C 1
ATOM 565 O O . ARG A 1 72 ? -6.514 -3.733 3.126 1.00 96.88 72 ARG A O 1
ATOM 572 N N . ALA A 1 73 ? -4.976 -3.288 4.705 1.00 96.69 73 ALA A N 1
ATOM 573 C CA . ALA A 1 73 ? -5.633 -2.077 5.192 1.00 96.69 73 ALA A CA 1
ATOM 574 C C . ALA A 1 73 ? -5.623 -0.964 4.134 1.00 96.69 73 ALA A C 1
ATOM 576 O O . ALA A 1 73 ? -6.630 -0.289 3.943 1.00 96.69 73 ALA A O 1
ATOM 577 N N . PHE A 1 74 ? -4.524 -0.823 3.392 1.00 97.00 74 PHE A N 1
ATOM 578 C CA . PHE A 1 74 ? -4.410 0.162 2.321 1.00 97.00 74 PHE A CA 1
ATOM 579 C C . PHE A 1 74 ? -5.364 -0.111 1.152 1.00 97.00 74 PHE A C 1
ATOM 581 O O . PHE A 1 74 ? -6.022 0.814 0.683 1.00 97.00 74 PHE A O 1
ATOM 588 N N . ILE A 1 75 ? -5.507 -1.370 0.718 1.00 95.94 75 ILE A N 1
ATOM 589 C CA . ILE A 1 75 ? -6.482 -1.746 -0.324 1.00 95.94 75 ILE A CA 1
ATOM 590 C C . ILE A 1 75 ? -7.904 -1.365 0.110 1.00 95.94 75 ILE A C 1
ATOM 592 O O . ILE A 1 75 ? -8.637 -0.745 -0.660 1.00 95.94 75 ILE A O 1
ATOM 596 N N . ARG A 1 76 ? -8.283 -1.674 1.360 1.00 94.25 76 ARG A N 1
ATOM 597 C CA . ARG A 1 76 ? -9.592 -1.284 1.909 1.00 94.25 76 ARG A CA 1
ATOM 598 C C . ARG A 1 76 ? -9.767 0.229 1.958 1.00 94.25 76 ARG A C 1
ATOM 600 O O . ARG A 1 76 ? -10.798 0.724 1.517 1.00 94.25 76 ARG A O 1
ATOM 607 N N . PHE A 1 77 ? -8.755 0.958 2.432 1.00 95.31 77 PHE A N 1
ATOM 608 C CA . PHE A 1 77 ? -8.765 2.420 2.434 1.00 95.31 77 PHE A CA 1
ATOM 609 C C . PHE A 1 77 ? -9.028 2.968 1.026 1.00 95.31 77 PHE A C 1
ATOM 611 O O . PHE A 1 77 ? -9.932 3.781 0.842 1.00 95.31 77 PHE A O 1
ATOM 618 N N . ALA A 1 78 ? -8.289 2.487 0.024 1.00 94.69 78 ALA A N 1
ATOM 619 C CA . ALA A 1 78 ? -8.419 2.953 -1.350 1.00 94.69 78 ALA A CA 1
ATOM 620 C C . ALA A 1 78 ? -9.796 2.633 -1.955 1.00 94.69 78 ALA A C 1
ATOM 622 O O . ALA A 1 78 ? -10.329 3.444 -2.707 1.00 94.69 78 ALA A O 1
ATOM 623 N N . LEU A 1 79 ? -10.396 1.490 -1.610 1.00 93.62 79 LEU A N 1
ATOM 624 C CA . LEU A 1 79 ? -11.752 1.129 -2.036 1.00 93.62 79 LEU A CA 1
ATOM 625 C C . LEU A 1 79 ? -12.817 2.033 -1.408 1.00 93.62 79 LEU A C 1
ATOM 627 O O . LEU A 1 79 ? -13.666 2.552 -2.128 1.00 93.62 79 LEU A O 1
ATOM 631 N N . VAL A 1 80 ? -12.744 2.268 -0.093 1.00 93.56 80 VAL A N 1
ATOM 632 C CA . VAL A 1 80 ? -13.679 3.151 0.631 1.00 93.56 80 VAL A CA 1
ATOM 633 C C . VAL A 1 80 ? -13.667 4.566 0.054 1.00 93.56 80 VAL A C 1
ATOM 635 O O . VAL A 1 80 ? -14.720 5.184 -0.080 1.00 93.56 80 VAL A O 1
ATOM 638 N N . HIS A 1 81 ? -12.492 5.055 -0.342 1.00 93.56 81 HIS A N 1
ATOM 639 C CA . HIS A 1 81 ? -12.323 6.398 -0.899 1.00 93.56 81 HIS A CA 1
ATOM 640 C C . HIS A 1 81 ? -12.458 6.455 -2.430 1.00 93.56 81 HIS A C 1
ATOM 642 O O . HIS A 1 81 ? -12.285 7.526 -2.999 1.00 93.56 81 HIS A O 1
ATOM 648 N N . GLN A 1 82 ? -12.757 5.335 -3.103 1.00 93.75 82 GLN A N 1
ATOM 649 C CA . GLN A 1 82 ? -12.886 5.238 -4.568 1.00 93.75 82 GLN A CA 1
ATOM 650 C C . GLN A 1 82 ? -11.607 5.597 -5.350 1.00 93.75 82 GLN A C 1
ATOM 652 O O . GLN A 1 82 ? -11.668 6.082 -6.472 1.00 93.75 82 GLN A O 1
ATOM 657 N N . ARG A 1 83 ? -10.428 5.327 -4.777 1.00 93.69 83 ARG A N 1
ATOM 658 C CA . ARG A 1 83 ? -9.114 5.709 -5.338 1.00 93.69 83 ARG A CA 1
ATOM 659 C C . ARG A 1 83 ? -8.257 4.529 -5.776 1.00 93.69 83 ARG A C 1
ATOM 661 O O . ARG A 1 83 ? -7.085 4.715 -6.102 1.00 93.69 83 ARG A O 1
ATOM 668 N N . LEU A 1 84 ? -8.779 3.301 -5.724 1.00 93.50 84 LEU A N 1
ATOM 669 C CA . LEU A 1 84 ? -7.974 2.103 -5.982 1.00 93.50 84 LEU A CA 1
ATOM 670 C C . LEU A 1 84 ? -7.361 2.113 -7.392 1.00 93.50 84 LEU A C 1
ATOM 672 O O . LEU A 1 84 ? -6.170 1.837 -7.525 1.00 93.50 84 LEU A O 1
ATOM 676 N N . ALA A 1 85 ? -8.142 2.476 -8.414 1.00 92.81 85 ALA A N 1
ATOM 677 C CA . ALA A 1 85 ? -7.671 2.545 -9.796 1.00 92.81 85 ALA A CA 1
ATOM 678 C C . ALA A 1 85 ? -6.554 3.588 -9.963 1.00 92.81 85 ALA A C 1
ATOM 680 O O . ALA A 1 85 ? -5.453 3.227 -10.376 1.00 92.81 85 ALA A O 1
ATOM 681 N N . ASP A 1 86 ? -6.786 4.833 -9.531 1.00 91.81 86 ASP A N 1
ATOM 682 C CA . ASP A 1 86 ? -5.790 5.916 -9.593 1.00 91.81 86 ASP A CA 1
ATOM 683 C C . ASP A 1 86 ? -4.502 5.555 -8.848 1.00 91.81 86 ASP A C 1
ATOM 685 O O . ASP A 1 86 ? -3.390 5.825 -9.300 1.00 91.81 86 ASP A O 1
ATOM 689 N N . THR A 1 87 ? -4.645 4.896 -7.697 1.00 93.00 87 THR A N 1
ATOM 690 C CA . THR A 1 87 ? -3.519 4.449 -6.877 1.00 93.00 87 THR A CA 1
ATOM 691 C C . THR A 1 87 ? -2.670 3.422 -7.621 1.00 93.00 87 THR A C 1
ATOM 693 O O . THR A 1 87 ? -1.444 3.552 -7.660 1.00 93.00 87 THR A O 1
ATOM 696 N N . ILE A 1 88 ? -3.298 2.406 -8.222 1.00 91.94 88 ILE A N 1
ATOM 697 C CA . ILE A 1 88 ? -2.598 1.379 -9.004 1.00 91.94 88 ILE A CA 1
ATOM 698 C C . ILE A 1 88 ? -1.952 2.013 -10.238 1.00 91.94 88 ILE A C 1
ATOM 700 O O . ILE A 1 88 ? -0.764 1.787 -10.466 1.00 91.94 88 ILE A O 1
ATOM 704 N N . GLN A 1 89 ? -2.681 2.854 -10.975 1.00 91.00 89 GLN A N 1
ATOM 705 C CA . GLN A 1 89 ? -2.173 3.544 -12.160 1.00 91.00 89 GLN A CA 1
ATOM 706 C C . GLN A 1 89 ? -0.947 4.404 -11.829 1.00 91.00 89 GLN A C 1
ATOM 708 O O . GLN A 1 89 ? 0.089 4.314 -12.484 1.00 91.00 89 GLN A O 1
ATOM 713 N N . GLN A 1 90 ? -1.006 5.197 -10.760 1.00 91.75 90 GLN A N 1
ATOM 714 C CA . GLN A 1 90 ? 0.131 6.013 -10.342 1.00 91.75 90 GLN A CA 1
ATOM 715 C C . GLN A 1 90 ? 1.355 5.156 -9.988 1.00 91.75 90 GLN A C 1
ATOM 717 O O . GLN A 1 90 ? 2.498 5.542 -10.256 1.00 91.75 90 GLN A O 1
ATOM 722 N N . CYS A 1 91 ? 1.132 3.987 -9.387 1.00 91.94 91 CYS A N 1
ATOM 723 C CA . CYS A 1 91 ? 2.201 3.055 -9.062 1.00 91.94 91 CYS A CA 1
ATOM 724 C C . CYS A 1 91 ? 2.810 2.426 -10.327 1.00 91.94 91 CYS A C 1
ATOM 726 O O . CYS A 1 91 ? 4.036 2.377 -10.449 1.00 91.94 91 CYS A O 1
ATOM 728 N N . THR A 1 92 ? 2.003 2.004 -11.304 1.00 87.25 92 THR A N 1
ATOM 729 C CA . THR A 1 92 ? 2.503 1.421 -12.563 1.00 87.25 92 THR A CA 1
ATOM 730 C C . THR A 1 92 ? 3.246 2.445 -13.425 1.00 87.25 92 THR A C 1
ATOM 732 O O . THR A 1 92 ? 4.245 2.094 -14.058 1.00 87.25 92 THR A O 1
ATOM 735 N N . LEU A 1 93 ? 2.860 3.726 -13.375 1.00 89.62 93 LEU A N 1
ATOM 736 C CA . LEU A 1 93 ? 3.587 4.826 -14.025 1.00 89.62 93 LEU A CA 1
ATOM 737 C C . LEU A 1 93 ? 4.984 5.063 -13.425 1.00 89.62 93 LEU A C 1
ATOM 739 O O . LEU A 1 93 ? 5.899 5.494 -14.133 1.00 89.62 93 LEU A O 1
ATOM 743 N N . ASN A 1 94 ? 5.203 4.726 -12.148 1.00 89.44 94 ASN A N 1
ATOM 744 C CA . ASN A 1 94 ? 6.525 4.778 -11.519 1.00 89.44 94 ASN A CA 1
ATOM 745 C C . ASN A 1 94 ? 7.390 3.574 -11.939 1.00 89.44 94 ASN A C 1
ATOM 747 O O . ASN A 1 94 ? 7.689 2.662 -11.162 1.00 89.44 94 ASN A O 1
ATOM 751 N N . SER A 1 95 ? 7.806 3.577 -13.207 1.00 87.69 95 SER A N 1
ATOM 752 C CA . SER A 1 95 ? 8.526 2.473 -13.853 1.00 87.69 95 SER A CA 1
ATOM 753 C C . SER A 1 95 ? 9.803 2.058 -13.116 1.00 87.69 95 SER A C 1
ATOM 755 O O . SER A 1 95 ? 10.109 0.867 -13.042 1.00 87.69 95 SER A O 1
ATOM 757 N N . LYS A 1 96 ? 10.526 3.012 -12.513 1.00 90.50 96 LYS A N 1
ATOM 758 C CA . LYS A 1 96 ? 11.741 2.749 -11.731 1.00 90.50 96 LYS A CA 1
ATOM 759 C C . LYS A 1 96 ? 11.436 1.905 -10.496 1.00 90.50 96 LYS A C 1
ATOM 761 O O . LYS A 1 96 ? 12.035 0.840 -10.323 1.00 90.50 96 LYS A O 1
ATOM 766 N N . VAL A 1 97 ? 10.513 2.363 -9.645 1.00 91.56 97 VAL A N 1
ATOM 767 C CA . VAL A 1 97 ? 10.160 1.653 -8.406 1.00 91.56 97 VAL A CA 1
ATOM 768 C C . VAL A 1 97 ? 9.561 0.303 -8.751 1.00 91.56 97 VAL A C 1
ATOM 770 O O . VAL A 1 97 ? 10.041 -0.727 -8.272 1.00 91.56 97 VAL A O 1
ATOM 773 N N . THR A 1 98 ? 8.590 0.290 -9.656 1.00 90.38 98 THR A N 1
ATOM 774 C CA . THR A 1 98 ? 7.867 -0.924 -9.996 1.00 90.38 98 THR A CA 1
ATOM 775 C C . THR A 1 98 ? 8.816 -1.958 -10.630 1.00 90.38 98 THR A C 1
ATOM 777 O O . THR A 1 98 ? 8.788 -3.122 -10.231 1.00 90.38 98 THR A O 1
ATOM 780 N N . ARG A 1 99 ? 9.772 -1.590 -11.508 1.00 90.00 99 ARG A N 1
ATOM 781 C CA . ARG A 1 99 ? 10.767 -2.530 -12.096 1.00 90.00 99 ARG A CA 1
ATOM 782 C C . ARG A 1 99 ? 11.732 -3.066 -11.059 1.00 90.00 99 ARG A C 1
ATOM 784 O O . ARG A 1 99 ? 12.128 -4.234 -11.114 1.00 90.00 99 ARG A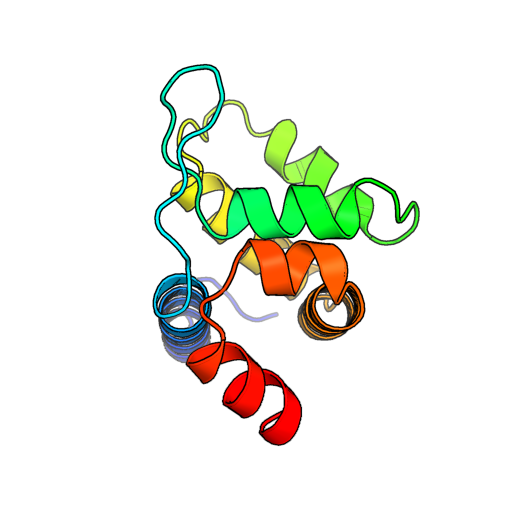 O 1
ATOM 791 N N . SER A 1 100 ? 12.105 -2.226 -10.101 1.00 90.56 100 SER A N 1
ATOM 792 C CA . SER A 1 100 ? 12.928 -2.677 -8.992 1.00 90.56 100 SER A CA 1
ATOM 793 C C . SER A 1 100 ? 12.193 -3.746 -8.179 1.00 90.56 100 SER A C 1
ATOM 795 O O . SER A 1 100 ? 12.841 -4.670 -7.697 1.00 90.56 100 SER A O 1
ATOM 797 N N . THR A 1 101 ? 10.874 -3.626 -8.017 1.00 89.00 101 THR A N 1
ATOM 798 C CA . THR A 1 101 ? 10.056 -4.419 -7.090 1.00 89.00 101 THR A CA 1
ATOM 799 C C . THR A 1 101 ? 9.542 -5.722 -7.688 1.00 89.00 101 THR A C 1
ATOM 801 O O . THR A 1 101 ? 9.547 -6.730 -6.990 1.00 89.00 101 THR A O 1
ATOM 804 N N . PHE A 1 102 ? 9.167 -5.736 -8.967 1.00 89.44 102 PHE A N 1
ATOM 805 C CA . PHE A 1 102 ? 8.570 -6.905 -9.613 1.00 89.44 102 PHE A CA 1
ATOM 806 C C . PHE A 1 102 ? 9.519 -7.596 -10.602 1.00 89.44 102 PHE A C 1
ATOM 808 O O . PHE A 1 102 ? 10.379 -6.951 -11.214 1.00 89.44 102 PHE A O 1
ATOM 815 N N . HIS A 1 103 ? 9.376 -8.916 -10.762 1.00 85.81 103 HIS A N 1
ATOM 816 C CA . HIS A 1 103 ? 10.041 -9.695 -11.812 1.00 85.81 103 HIS A CA 1
ATOM 817 C C . HIS A 1 103 ? 9.620 -9.212 -13.203 1.00 85.81 103 HIS A C 1
ATOM 819 O O . HIS A 1 103 ? 8.467 -8.850 -13.430 1.00 85.81 103 HIS A O 1
ATOM 825 N N . THR A 1 104 ? 10.573 -9.201 -14.141 1.00 68.88 104 THR A N 1
ATOM 826 C CA . THR A 1 104 ? 10.393 -8.619 -15.479 1.00 68.88 104 THR A CA 1
ATOM 827 C C . THR A 1 104 ? 9.221 -9.249 -16.231 1.00 68.88 104 THR A C 1
ATOM 829 O O . THR A 1 104 ? 8.468 -8.520 -16.854 1.00 68.88 104 THR A O 1
ATOM 832 N N . PHE A 1 105 ? 9.004 -10.563 -16.121 1.00 61.97 105 PHE A N 1
ATOM 833 C CA . PHE A 1 105 ? 7.921 -11.257 -16.831 1.00 61.97 105 PHE A CA 1
ATOM 834 C C . PHE A 1 105 ? 6.515 -10.839 -16.353 1.00 61.97 105 PHE A C 1
ATOM 836 O O . PHE A 1 105 ? 5.608 -10.682 -17.161 1.00 61.97 105 PHE A O 1
ATOM 843 N N . HIS A 1 106 ? 6.345 -10.557 -15.056 1.00 61.22 106 HIS A N 1
ATOM 844 C CA . HIS A 1 106 ? 5.065 -10.100 -14.484 1.00 61.22 106 HIS A CA 1
ATOM 845 C C . HIS A 1 106 ? 4.697 -8.676 -14.916 1.00 61.22 106 HIS A C 1
ATOM 847 O O . HIS A 1 106 ? 3.534 -8.320 -15.065 1.00 61.22 106 HIS A O 1
ATOM 853 N N . TRP A 1 107 ? 5.716 -7.855 -15.147 1.00 57.47 107 TRP A N 1
ATOM 854 C CA . TRP A 1 107 ? 5.565 -6.473 -15.580 1.00 57.47 107 TRP A CA 1
ATOM 855 C C . TRP A 1 107 ? 5.010 -6.303 -16.981 1.00 57.47 107 TRP A C 1
ATOM 857 O O . TRP A 1 107 ? 4.303 -5.333 -17.231 1.00 57.47 107 TRP A O 1
ATOM 867 N N . TRP A 1 108 ? 5.383 -7.201 -17.894 1.00 53.91 108 TRP A N 1
ATOM 868 C CA . TRP A 1 108 ? 4.830 -7.174 -19.239 1.00 53.91 108 TRP A CA 1
ATOM 869 C C . TRP A 1 108 ? 3.320 -7.406 -19.147 1.00 53.91 108 TRP A C 1
ATOM 871 O O . TRP A 1 108 ? 2.574 -6.528 -19.556 1.00 53.91 108 TRP A O 1
ATOM 881 N N . ASN A 1 109 ? 2.863 -8.454 -18.455 1.00 56.12 109 ASN A N 1
ATOM 882 C CA . ASN A 1 109 ? 1.425 -8.715 -18.280 1.00 56.12 109 ASN A CA 1
ATOM 883 C C . ASN A 1 109 ? 0.670 -7.538 -17.631 1.00 56.12 109 ASN A C 1
ATOM 885 O O . ASN A 1 109 ? -0.307 -7.053 -18.193 1.00 56.12 109 ASN A O 1
ATOM 889 N N . LEU A 1 110 ? 1.195 -6.960 -16.542 1.00 57.19 110 LEU A N 1
ATOM 890 C CA . LEU A 1 110 ? 0.583 -5.794 -15.880 1.00 57.19 110 LEU A CA 1
ATOM 891 C C . LEU A 1 110 ? 0.467 -4.536 -16.759 1.00 57.19 110 LEU A C 1
ATOM 893 O O . LEU A 1 110 ? -0.334 -3.661 -16.447 1.00 57.19 110 LEU A O 1
ATOM 897 N N . LYS A 1 111 ? 1.285 -4.399 -17.809 1.00 55.59 111 LYS A N 1
ATOM 898 C CA . LYS A 1 111 ? 1.256 -3.240 -18.714 1.00 55.59 111 LYS A CA 1
ATOM 899 C C . LYS A 1 111 ? 0.344 -3.450 -19.932 1.00 55.59 111 LYS A C 1
ATOM 901 O O . LYS A 1 111 ? 0.052 -2.474 -20.612 1.00 55.59 111 LYS A O 1
ATOM 906 N N . PHE A 1 112 ? -0.048 -4.692 -20.225 1.00 50.22 112 PHE A N 1
ATOM 907 C CA . PHE A 1 112 ? -0.909 -5.046 -21.362 1.00 50.22 112 PHE A CA 1
ATOM 908 C C . PHE A 1 112 ? -2.334 -5.459 -20.945 1.00 50.22 112 PHE A C 1
ATOM 910 O O . PHE A 1 112 ? -3.205 -5.522 -21.806 1.00 50.22 112 PHE A O 1
ATOM 917 N N . GLU A 1 113 ? -2.587 -5.714 -19.656 1.00 47.62 113 GLU A N 1
ATOM 918 C CA . GLU A 1 113 ? -3.905 -6.113 -19.119 1.00 47.62 113 GLU A CA 1
ATOM 919 C C . GLU A 1 113 ? -4.669 -4.982 -18.391 1.00 47.62 113 GLU A C 1
ATOM 921 O O . GLU A 1 113 ? -5.790 -5.214 -17.935 1.00 47.62 113 GLU A O 1
ATOM 926 N N . ILE A 1 114 ? -4.089 -3.777 -18.272 1.00 47.88 114 ILE A N 1
ATOM 927 C CA . ILE A 1 114 ? -4.703 -2.586 -17.642 1.00 47.88 114 ILE A CA 1
ATOM 928 C C . ILE A 1 114 ? -4.779 -1.440 -18.647 1.00 47.88 114 ILE A C 1
ATOM 930 O O . ILE A 1 114 ? -3.738 -1.170 -19.289 1.00 47.88 114 ILE A O 1
#

InterPro domains:
  IPR004012 RUN domain [PF02759] (11-98)
  IPR004012 RUN domain [PS50826] (3-114)
  IPR037213 RUN domain superfamily [G3DSA:1.20.58.900] (1-105)
  IPR037213 RUN domain superfamily [SSF140741] (1-102)

Secondary structure (DSSP, 8-state):
---TT-HHHHHHHHHHHHHHHHTBPP-B-TTSPBP-HHHHHHHHHTT-TTT-HHHHHHHH-TT--SHHHHHHHHHHHHHHTT-HHHHHHHHHH-HHHHHHHB-HHHHHHHHH--

Foldseek 3Di:
DDDPPDPVVVVVLVVVQCLQAVFFDFDADPVRATAGSLVLLCVQCVPPPVLCPLVVVLVVPPVDPHSVSSVSSSCVVCVVVVNNVVSVVSSLVPVVSVPVTGDPVSNVVVVVVD

Sequence (114 aa):
PITDDSQVLQRLCAKLELLLRSGLKPKVGILGRKKDYWDYYCDCLSSNKSLNDGIKFVKSLNELKTSLGRGRAFIRFALVHQRLADTIQQCTLNSKVTRSTFHTFHWWNLKFEI